Protein AF-A0A7K4EZQ2-F1 (afdb_monomer_lite)

Radius of gyration: 16.78 Å; chains: 1; bounding box: 48×31×26 Å

Secondary structure (DSSP, 8-state):
------TT-EEEEE-TTT--EEEEEETT----S---HHHHHHTTTS--TTHHHHHHHSS--

Structure (mmCIF, N/CA/C/O backbone):
data_AF-A0A7K4EZQ2-F1
#
_entry.id   AF-A0A7K4EZQ2-F1
#
loop_
_atom_site.group_PDB
_atom_site.id
_atom_site.type_symbol
_atom_site.label_atom_id
_atom_site.label_alt_id
_atom_site.label_comp_id
_atom_site.label_asym_id
_atom_site.label_entity_id
_atom_site.label_seq_id
_atom_site.pdbx_PDB_ins_code
_atom_site.Cartn_x
_atom_site.Cartn_y
_atom_site.Cartn_z
_atom_site.occupancy
_atom_site.B_iso_or_equiv
_atom_site.auth_seq_id
_atom_site.auth_comp_id
_atom_site.auth_asym_id
_atom_site.auth_atom_id
_atom_site.pdbx_PDB_model_num
ATOM 1 N N . MET A 1 1 ? 27.566 9.693 -6.550 1.00 41.31 1 MET A N 1
ATOM 2 C CA . MET A 1 1 ? 27.281 8.338 -7.064 1.00 41.31 1 MET A CA 1
ATOM 3 C C . MET A 1 1 ? 25.771 8.207 -7.126 1.00 41.31 1 MET A C 1
ATOM 5 O O . MET A 1 1 ? 25.158 8.042 -6.082 1.00 41.31 1 MET A O 1
ATOM 9 N N . ASN A 1 2 ? 25.175 8.392 -8.303 1.00 48.06 2 ASN A N 1
ATOM 10 C CA . ASN A 1 2 ? 23.753 8.117 -8.492 1.00 48.06 2 ASN A CA 1
ATOM 11 C C . ASN A 1 2 ? 23.654 6.641 -8.873 1.00 48.06 2 ASN A C 1
ATOM 13 O O . ASN A 1 2 ? 24.099 6.260 -9.950 1.00 48.06 2 ASN A O 1
ATOM 17 N N . LEU A 1 3 ? 23.176 5.814 -7.945 1.00 57.81 3 LEU A N 1
ATOM 18 C CA . LEU A 1 3 ? 22.767 4.450 -8.253 1.00 57.81 3 LEU A CA 1
ATOM 19 C C . LEU A 1 3 ? 21.460 4.570 -9.035 1.00 57.81 3 LEU A C 1
ATOM 21 O O . LEU A 1 3 ? 20.453 5.020 -8.488 1.00 57.81 3 LEU A O 1
ATOM 25 N N . GLU A 1 4 ? 21.509 4.269 -10.329 1.00 61.41 4 GLU A N 1
ATOM 26 C CA . GLU A 1 4 ? 20.311 4.164 -11.154 1.00 61.41 4 GLU A CA 1
ATOM 27 C C . GLU A 1 4 ? 19.435 3.051 -10.570 1.00 61.41 4 GLU A C 1
ATOM 29 O O . GLU A 1 4 ? 19.849 1.897 -10.486 1.00 61.41 4 GLU A O 1
ATOM 34 N N . MET A 1 5 ? 18.254 3.434 -10.086 1.00 66.88 5 MET A N 1
ATOM 35 C CA . MET A 1 5 ? 17.227 2.509 -9.612 1.00 66.88 5 MET A CA 1
ATOM 36 C C . MET A 1 5 ? 16.765 1.654 -10.802 1.00 66.88 5 MET A C 1
ATOM 38 O O . MET A 1 5 ? 16.143 2.171 -11.731 1.00 66.88 5 MET A O 1
ATOM 42 N N . ASN A 1 6 ? 17.097 0.363 -10.796 1.00 71.94 6 ASN A N 1
ATOM 43 C CA . ASN A 1 6 ? 16.762 -0.585 -11.856 1.00 71.94 6 ASN A CA 1
ATOM 44 C C . ASN A 1 6 ? 15.285 -0.986 -11.789 1.00 71.94 6 ASN A C 1
ATOM 46 O O . ASN A 1 6 ? 14.689 -1.023 -10.718 1.00 71.94 6 ASN A O 1
ATOM 50 N N . LEU A 1 7 ? 14.703 -1.382 -12.924 1.00 70.25 7 LEU A N 1
ATOM 51 C CA . LEU A 1 7 ? 13.312 -1.864 -12.999 1.00 70.25 7 LEU A CA 1
ATOM 52 C C . LEU A 1 7 ? 13.038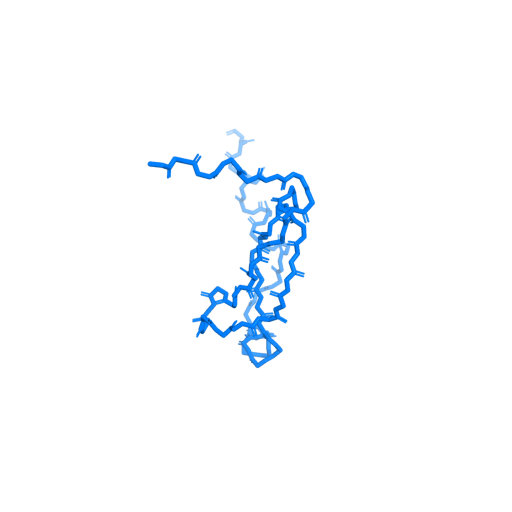 -3.097 -12.116 1.00 70.25 7 LEU A C 1
ATOM 54 O O . LEU A 1 7 ? 11.903 -3.316 -11.710 1.00 70.25 7 LEU A O 1
ATOM 58 N N . TYR A 1 8 ? 14.072 -3.881 -11.800 1.00 77.25 8 TYR A N 1
ATOM 59 C CA . TYR A 1 8 ? 13.984 -5.042 -10.906 1.00 77.25 8 TYR A CA 1
ATOM 60 C C . TYR A 1 8 ? 14.192 -4.697 -9.430 1.00 77.25 8 TYR A C 1
ATOM 62 O O . TYR A 1 8 ? 14.024 -5.561 -8.565 1.00 77.25 8 TYR A O 1
ATOM 70 N N . ASP A 1 9 ? 14.584 -3.459 -9.133 1.00 81.94 9 ASP A N 1
ATOM 71 C CA . ASP A 1 9 ? 14.765 -3.031 -7.760 1.00 81.94 9 ASP A CA 1
ATOM 72 C C . ASP A 1 9 ? 13.398 -2.917 -7.081 1.00 81.94 9 ASP A C 1
ATOM 74 O O . ASP A 1 9 ? 12.363 -2.622 -7.688 1.00 81.94 9 ASP A O 1
ATOM 78 N N . LYS A 1 10 ? 13.395 -3.153 -5.773 1.00 87.50 10 LYS A N 1
ATOM 79 C CA . LYS A 1 10 ? 12.206 -3.004 -4.941 1.00 87.50 10 LYS A CA 1
ATOM 80 C C . LYS A 1 10 ? 12.365 -1.798 -4.042 1.00 87.50 10 LYS A C 1
ATOM 82 O O . LYS A 1 10 ? 13.447 -1.519 -3.527 1.00 87.50 10 LYS A O 1
ATOM 87 N N . LYS A 1 11 ? 11.262 -1.098 -3.808 1.00 88.62 11 LYS A N 1
ATOM 88 C CA . LYS A 1 11 ? 11.183 -0.026 -2.819 1.00 88.62 11 LYS A CA 1
ATOM 89 C C . LYS A 1 11 ? 10.361 -0.463 -1.621 1.00 88.62 11 LYS A C 1
ATOM 91 O O . LYS A 1 11 ? 9.333 -1.130 -1.743 1.00 88.62 11 LYS A O 1
ATOM 96 N N . ILE A 1 12 ? 10.808 -0.027 -0.450 1.00 91.31 12 ILE A N 1
ATOM 97 C CA . ILE A 1 12 ? 10.109 -0.270 0.807 1.00 91.31 12 ILE A CA 1
ATOM 98 C C . ILE A 1 12 ? 8.882 0.636 0.871 1.00 91.31 12 ILE A C 1
ATOM 100 O O . ILE A 1 12 ? 8.983 1.861 0.775 1.00 91.31 12 ILE A O 1
ATOM 104 N N . VAL A 1 13 ? 7.721 0.034 1.101 1.00 91.19 13 VAL A N 1
ATOM 105 C CA . VAL A 1 13 ? 6.471 0.747 1.339 1.00 91.19 13 VAL A CA 1
ATOM 106 C C . VAL A 1 13 ? 6.254 0.910 2.833 1.00 91.19 13 VAL A C 1
ATOM 108 O O . VAL A 1 13 ? 6.240 -0.055 3.603 1.00 91.19 13 VAL A O 1
ATOM 111 N N . LYS A 1 14 ? 6.045 2.159 3.241 1.00 92.62 14 LYS A N 1
ATOM 112 C CA . LYS A 1 14 ? 5.746 2.537 4.619 1.00 92.62 14 LYS A CA 1
ATOM 113 C C . LYS A 1 14 ? 4.328 3.078 4.718 1.00 92.62 14 LYS A C 1
ATOM 115 O O . LYS A 1 14 ? 3.833 3.726 3.800 1.00 92.62 14 LYS A O 1
ATOM 120 N N . CYS A 1 15 ? 3.693 2.829 5.856 1.00 91.56 15 CYS A N 1
ATOM 121 C CA . CYS A 1 15 ? 2.407 3.413 6.199 1.00 91.56 15 CYS A CA 1
ATOM 122 C C . CYS A 1 15 ? 2.518 4.934 6.178 1.00 91.56 15 CYS A C 1
ATOM 124 O O . CYS A 1 15 ? 3.339 5.495 6.903 1.00 91.56 15 CYS A O 1
ATOM 126 N N . THR A 1 16 ? 1.653 5.607 5.425 1.00 88.50 16 THR A N 1
ATOM 127 C CA . THR A 1 16 ? 1.650 7.074 5.368 1.00 88.50 16 THR A CA 1
ATOM 128 C C . THR A 1 16 ? 1.333 7.706 6.728 1.00 88.50 16 THR A C 1
ATOM 130 O O . THR A 1 16 ? 1.788 8.807 7.005 1.00 88.50 16 THR A O 1
ATOM 133 N N . LYS A 1 17 ? 0.589 7.008 7.602 1.00 88.25 17 LYS A N 1
ATOM 134 C CA . LYS A 1 17 ? 0.174 7.533 8.914 1.00 88.25 17 LYS A CA 1
ATOM 135 C C . LYS A 1 17 ? 1.211 7.323 10.021 1.00 88.25 17 LYS A C 1
ATOM 137 O O . LYS A 1 17 ? 1.490 8.247 10.770 1.00 88.25 17 LYS A O 1
ATOM 142 N N . CYS A 1 18 ? 1.752 6.111 10.157 1.00 92.25 18 CYS A N 1
ATOM 143 C CA . CYS A 1 18 ? 2.635 5.757 11.280 1.00 92.25 18 CYS A CA 1
ATOM 144 C C . CYS A 1 18 ? 4.077 5.437 10.871 1.00 92.25 18 CYS A C 1
ATOM 146 O O . CYS A 1 18 ? 4.889 5.088 11.721 1.00 92.25 18 CYS A O 1
ATOM 148 N N . GLY A 1 19 ? 4.400 5.474 9.575 1.00 89.75 19 GLY A N 1
ATOM 149 C CA . GLY A 1 19 ? 5.739 5.174 9.066 1.00 89.75 19 GLY A CA 1
ATOM 150 C C . GLY A 1 19 ? 6.161 3.703 9.166 1.00 89.75 19 GLY A C 1
ATOM 151 O O . GLY A 1 19 ? 7.253 3.362 8.714 1.00 89.75 19 GLY A O 1
ATOM 152 N N . LYS A 1 20 ? 5.317 2.818 9.718 1.00 91.50 20 LYS A N 1
ATOM 153 C CA . LYS A 1 20 ? 5.605 1.381 9.829 1.00 91.50 20 LYS A CA 1
ATOM 154 C C . LYS A 1 20 ? 5.799 0.764 8.445 1.00 91.50 20 LYS A C 1
ATOM 156 O O . LYS A 1 20 ? 4.996 1.017 7.548 1.00 91.50 20 LYS A O 1
ATOM 161 N N . THR A 1 21 ? 6.822 -0.070 8.288 1.00 94.06 21 THR A N 1
ATOM 162 C CA . THR A 1 21 ? 7.027 -0.859 7.068 1.00 94.06 21 THR A CA 1
ATOM 163 C C . THR A 1 21 ? 5.870 -1.835 6.871 1.00 94.06 21 THR A C 1
ATOM 165 O O . THR A 1 21 ? 5.518 -2.575 7.790 1.00 94.06 21 THR A O 1
ATOM 168 N N . ILE A 1 22 ? 5.267 -1.804 5.684 1.00 90.81 22 ILE A N 1
ATOM 169 C CA . ILE A 1 22 ? 4.138 -2.663 5.296 1.00 90.81 22 ILE A CA 1
ATOM 170 C C . ILE A 1 22 ? 4.611 -3.776 4.363 1.00 90.81 22 ILE A C 1
ATOM 172 O O . ILE A 1 22 ? 4.092 -4.884 4.426 1.00 90.81 22 ILE A O 1
ATOM 176 N N . GLY A 1 23 ? 5.610 -3.494 3.528 1.00 90.00 23 GLY A N 1
ATOM 177 C CA . GLY A 1 23 ? 6.176 -4.469 2.609 1.00 90.00 23 GLY A CA 1
ATOM 178 C C . GLY A 1 23 ? 7.088 -3.815 1.584 1.00 90.00 23 GLY A C 1
ATOM 179 O O . GLY A 1 23 ? 7.556 -2.690 1.775 1.00 90.00 23 GLY A O 1
ATOM 180 N N . GLU A 1 24 ? 7.302 -4.523 0.485 1.00 92.50 24 GLU A N 1
ATOM 181 C CA . GLU A 1 24 ? 8.143 -4.108 -0.631 1.00 92.50 24 GLU A CA 1
ATOM 182 C C . GLU A 1 24 ? 7.350 -4.223 -1.929 1.00 92.50 24 GLU A C 1
ATOM 184 O O . GLU A 1 24 ? 6.568 -5.158 -2.103 1.00 92.50 24 GLU A O 1
ATOM 189 N N . VAL A 1 25 ? 7.544 -3.267 -2.831 1.00 89.19 25 VAL A N 1
ATOM 190 C CA . VAL A 1 25 ? 6.927 -3.266 -4.163 1.00 89.19 25 VAL A CA 1
ATOM 191 C C . VAL A 1 25 ? 7.976 -2.972 -5.218 1.00 89.19 25 VAL A C 1
ATOM 193 O O . VAL A 1 25 ? 9.014 -2.381 -4.917 1.00 89.19 25 VAL A O 1
ATOM 196 N N . GLU A 1 26 ? 7.684 -3.359 -6.451 1.00 87.88 26 GLU A N 1
ATOM 197 C CA . GLU A 1 26 ? 8.495 -3.003 -7.611 1.00 87.88 26 GLU A CA 1
ATOM 198 C C . GLU A 1 26 ? 8.575 -1.479 -7.771 1.00 87.88 26 GLU A C 1
ATOM 200 O O . GLU A 1 26 ? 7.711 -0.708 -7.327 1.00 87.88 26 GLU A O 1
ATOM 205 N N . ILE A 1 27 ? 9.687 -1.022 -8.334 1.00 83.38 27 ILE A N 1
ATOM 206 C CA . ILE A 1 27 ? 10.043 0.393 -8.334 1.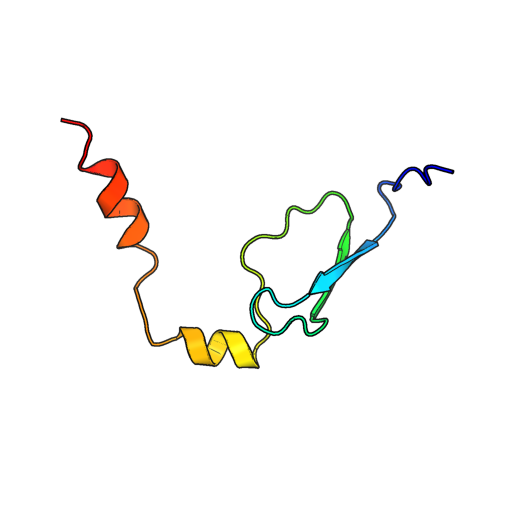00 83.38 27 ILE A CA 1
ATOM 207 C C . ILE A 1 27 ? 9.097 1.253 -9.172 1.00 83.38 27 ILE A C 1
ATOM 209 O O . ILE A 1 27 ? 8.830 2.408 -8.817 1.00 83.38 27 ILE A O 1
ATOM 213 N N . ASP A 1 28 ? 8.560 0.664 -10.234 1.00 83.06 28 ASP A N 1
ATOM 214 C CA . ASP A 1 28 ? 7.659 1.247 -11.223 1.00 83.06 28 ASP A CA 1
ATOM 215 C C . ASP A 1 28 ? 6.210 1.365 -10.716 1.00 83.06 28 ASP A C 1
ATOM 217 O O . ASP 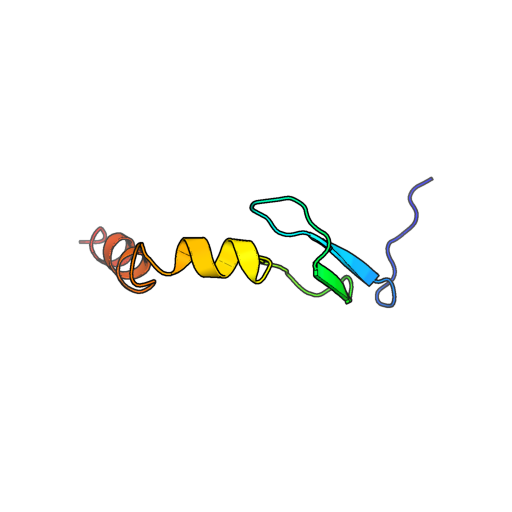A 1 28 ? 5.423 2.156 -11.239 1.00 83.06 28 ASP A O 1
ATOM 221 N N . VAL A 1 29 ? 5.861 0.679 -9.624 1.00 83.31 29 VAL A N 1
ATOM 222 C CA . VAL A 1 29 ? 4.526 0.741 -9.023 1.00 83.31 29 VAL A CA 1
ATOM 223 C C . VAL A 1 29 ? 4.301 2.081 -8.323 1.00 83.31 29 VAL A C 1
ATOM 225 O O . VAL A 1 29 ? 4.992 2.447 -7.367 1.00 83.31 29 VAL A O 1
ATOM 228 N N . LYS A 1 30 ? 3.269 2.826 -8.728 1.00 82.00 30 LYS A N 1
ATOM 229 C CA . LYS A 1 30 ? 2.844 4.041 -8.017 1.00 82.00 30 LYS A CA 1
ATOM 230 C C . LYS A 1 30 ? 2.049 3.678 -6.760 1.00 82.00 30 LYS A C 1
ATOM 232 O O . LYS A 1 30 ? 0.941 3.160 -6.840 1.00 82.00 30 LYS A O 1
ATOM 237 N N . VAL A 1 31 ? 2.594 4.011 -5.593 1.00 81.25 31 VAL A N 1
ATOM 238 C CA . VAL A 1 31 ? 1.966 3.752 -4.290 1.00 81.25 31 VAL A CA 1
ATOM 239 C C . VAL A 1 31 ? 1.253 5.014 -3.801 1.00 81.25 31 VAL A C 1
ATOM 241 O O . VAL A 1 31 ? 1.892 6.051 -3.635 1.00 81.25 31 VAL A O 1
ATOM 244 N 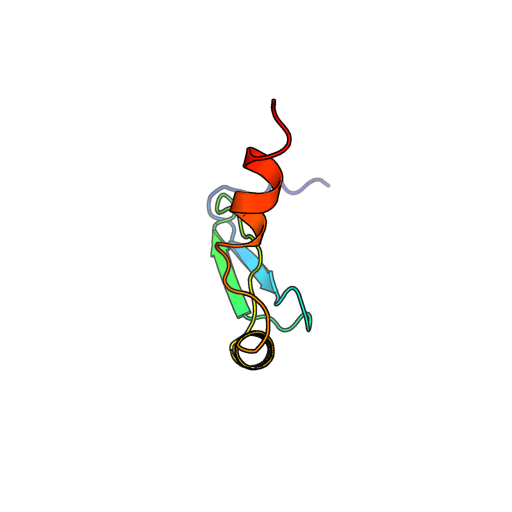N . VAL A 1 32 ? -0.060 4.943 -3.563 1.00 81.69 32 VAL A N 1
ATOM 245 C CA . VAL A 1 32 ? -0.880 6.081 -3.103 1.00 81.69 32 VAL A CA 1
ATOM 246 C C . VAL A 1 32 ? -1.684 5.673 -1.869 1.00 81.69 32 VAL A C 1
ATOM 248 O O . VAL A 1 32 ? -2.292 4.608 -1.860 1.00 81.69 32 VAL A O 1
ATOM 251 N N . CYS A 1 33 ? -1.691 6.520 -0.834 1.00 80.19 33 CYS A N 1
ATOM 252 C CA . CYS A 1 33 ? -2.506 6.361 0.381 1.00 80.19 33 CYS A CA 1
ATOM 253 C C . CYS A 1 33 ? -2.403 4.984 1.068 1.00 80.19 33 CYS A C 1
ATOM 255 O O . CYS A 1 33 ? -3.393 4.462 1.581 1.00 80.19 33 CYS A O 1
ATOM 257 N N . VAL A 1 34 ? -1.209 4.385 1.102 1.00 85.06 34 VAL A N 1
ATOM 258 C CA . VAL A 1 34 ? -1.025 3.072 1.729 1.00 85.06 34 VAL A CA 1
ATOM 259 C C . VAL A 1 34 ? -0.968 3.184 3.252 1.00 85.06 34 VAL A C 1
ATOM 261 O O . VAL A 1 34 ? -0.194 3.949 3.831 1.00 85.06 34 VAL A O 1
ATOM 264 N N . MET A 1 35 ? -1.793 2.376 3.916 1.00 88.94 35 MET A N 1
ATOM 265 C CA . MET A 1 35 ? -1.913 2.322 5.370 1.00 88.94 35 MET A CA 1
ATOM 266 C C . MET A 1 35 ? -1.766 0.888 5.865 1.00 88.94 35 MET A C 1
ATOM 268 O O . MET A 1 35 ? -2.231 -0.046 5.217 1.00 88.94 35 MET A O 1
ATOM 272 N N . CYS A 1 36 ? -1.136 0.717 7.028 1.00 89.31 36 CYS A N 1
ATOM 273 C CA . CYS A 1 36 ? -1.092 -0.577 7.700 1.00 89.31 36 CYS A CA 1
ATOM 274 C C . CYS A 1 36 ? -2.464 -0.909 8.295 1.00 89.31 36 CYS A C 1
ATOM 276 O O . CYS A 1 36 ? -3.268 -0.006 8.538 1.00 89.31 36 CYS A O 1
ATOM 278 N N . ASP A 1 37 ? -2.711 -2.184 8.592 1.00 84.12 37 ASP A N 1
ATOM 279 C CA . ASP A 1 37 ? -4.016 -2.639 9.084 1.00 84.12 37 ASP A CA 1
ATOM 280 C C . ASP A 1 37 ? -4.478 -1.892 10.337 1.00 84.12 37 ASP A C 1
ATOM 282 O O . ASP A 1 37 ? -5.641 -1.507 10.429 1.00 84.12 37 ASP A O 1
ATOM 286 N N . ASN A 1 38 ? -3.555 -1.569 11.245 1.00 85.06 38 ASN A N 1
ATOM 287 C CA . ASN A 1 38 ? -3.870 -0.795 12.443 1.00 85.06 38 ASN A CA 1
ATOM 288 C C . ASN A 1 38 ? -4.386 0.619 12.110 1.00 85.06 38 ASN A C 1
ATOM 290 O O . ASN A 1 38 ? -5.438 1.037 12.582 1.00 85.06 38 ASN A O 1
ATOM 294 N N . CYS A 1 39 ? -3.685 1.348 11.236 1.00 84.75 39 CYS A N 1
ATOM 295 C CA . CYS A 1 39 ? -4.083 2.699 10.825 1.00 84.75 39 CYS A CA 1
ATOM 296 C C . CYS A 1 39 ? -5.298 2.708 9.886 1.00 84.75 39 CYS A C 1
ATOM 298 O O . CYS A 1 39 ? -6.028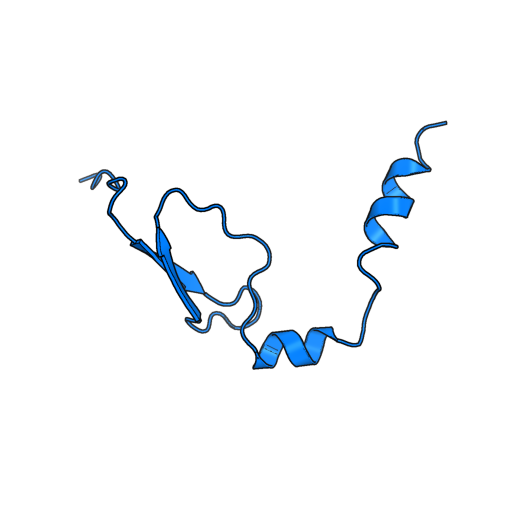 3.697 9.834 1.00 84.75 39 CYS A O 1
ATOM 300 N N . LYS A 1 40 ? -5.521 1.616 9.147 1.00 80.00 40 LYS A N 1
ATOM 301 C CA . LYS A 1 40 ? -6.703 1.420 8.303 1.00 80.00 40 LYS A CA 1
ATOM 302 C C . LYS A 1 40 ? -7.968 1.281 9.149 1.00 80.00 40 LYS A C 1
ATOM 304 O O . LYS A 1 40 ? -9.002 1.818 8.767 1.00 80.00 40 LYS A O 1
ATOM 309 N N . ILE A 1 41 ? -7.891 0.598 10.294 1.00 70.31 41 ILE A N 1
ATOM 310 C CA . ILE A 1 41 ? -9.019 0.451 11.228 1.00 70.31 41 ILE A CA 1
ATOM 311 C C . ILE A 1 41 ? -9.433 1.816 11.794 1.00 70.31 41 ILE A C 1
ATOM 313 O O . ILE A 1 41 ? -10.622 2.121 11.821 1.00 70.31 41 ILE A O 1
ATOM 317 N N . GLU A 1 42 ? -8.471 2.675 12.137 1.00 59.16 42 GLU A N 1
ATOM 318 C CA . GLU A 1 42 ? -8.741 4.037 12.628 1.00 59.16 42 GLU A CA 1
ATOM 319 C C . GLU A 1 42 ? -9.406 4.948 11.579 1.00 59.16 42 GLU A C 1
ATOM 321 O O . GLU A 1 42 ? -10.070 5.915 11.942 1.00 59.16 42 GLU A O 1
ATOM 326 N N . ASN A 1 43 ? -9.255 4.649 10.284 1.00 55.25 43 ASN A N 1
ATOM 327 C CA . ASN A 1 43 ? -9.877 5.407 9.192 1.00 55.25 43 ASN A CA 1
ATOM 328 C C . ASN A 1 43 ? -11.279 4.914 8.804 1.00 55.25 43 ASN A C 1
ATOM 330 O O . ASN A 1 43 ? -11.941 5.553 7.994 1.00 55.25 43 ASN A O 1
ATOM 334 N N . LYS A 1 44 ? -11.784 3.813 9.379 1.00 55.09 44 LYS A N 1
ATOM 335 C CA . LYS A 1 44 ? -13.127 3.300 9.046 1.00 55.09 44 LYS A CA 1
ATOM 336 C C . LYS A 1 44 ? -14.285 4.163 9.565 1.00 55.09 44 LYS A C 1
ATOM 338 O O . LYS A 1 44 ? -15.433 3.812 9.319 1.00 55.09 44 LYS A O 1
ATOM 343 N N . GLN A 1 45 ? -14.016 5.260 10.276 1.00 52.62 45 GLN A N 1
ATOM 344 C CA . GLN A 1 45 ? -15.066 6.087 10.877 1.00 52.62 45 GLN A CA 1
ATOM 345 C C . GLN A 1 45 ? -15.232 7.492 10.301 1.00 52.62 45 GLN A C 1
ATOM 347 O O . GLN A 1 45 ? -16.093 8.211 10.802 1.00 52.62 45 GLN A O 1
ATOM 352 N N . LYS A 1 46 ? -14.507 7.903 9.254 1.00 53.47 46 LYS A N 1
ATOM 353 C CA . LYS A 1 46 ? -14.802 9.184 8.599 1.00 53.47 46 LYS A CA 1
ATOM 354 C C . LYS A 1 46 ? -14.691 9.093 7.083 1.00 53.47 46 LYS A C 1
ATOM 356 O O . LYS A 1 46 ? -13.623 8.854 6.536 1.00 53.47 46 LYS A O 1
ATOM 361 N N . ASP A 1 47 ? -15.849 9.334 6.484 1.00 47.56 47 ASP A N 1
ATOM 362 C CA . ASP A 1 47 ? -16.085 9.789 5.124 1.00 47.56 47 ASP A CA 1
ATOM 363 C C . ASP A 1 47 ? -16.049 8.722 4.028 1.00 47.56 47 ASP A C 1
ATOM 365 O O . ASP A 1 47 ? -15.027 8.142 3.657 1.00 47.56 47 ASP A O 1
ATOM 369 N N . SER A 1 48 ? -17.244 8.490 3.481 1.00 50.00 48 SER A N 1
ATOM 370 C CA . SER A 1 48 ? -17.432 7.771 2.235 1.00 50.00 48 SER A CA 1
ATOM 371 C C . SER A 1 48 ? -16.563 8.448 1.168 1.00 50.00 48 SER A C 1
ATOM 373 O O . SER A 1 48 ? -16.646 9.652 0.921 1.00 50.00 48 SER A O 1
ATOM 375 N N . SER A 1 49 ? -15.692 7.668 0.531 1.00 54.88 49 SER A N 1
ATOM 376 C CA . SER A 1 49 ? -14.775 8.139 -0.515 1.00 54.88 49 SER A CA 1
ATOM 377 C C . SER A 1 49 ? -15.490 8.773 -1.726 1.00 54.88 49 SER A C 1
ATOM 379 O O . SER A 1 49 ? -14.822 9.326 -2.599 1.00 54.88 49 SER A O 1
ATOM 381 N N . TYR A 1 50 ? -16.822 8.702 -1.798 1.00 53.34 50 TYR A N 1
ATOM 382 C CA . TYR A 1 50 ? -17.630 9.314 -2.851 1.00 53.34 50 TYR A CA 1
ATOM 383 C C . TYR A 1 50 ? -17.900 10.808 -2.619 1.00 53.34 50 TYR A C 1
ATOM 385 O O . TYR A 1 50 ? -18.040 11.558 -3.586 1.00 53.34 50 TYR A O 1
ATOM 393 N N . ASP A 1 51 ? -17.893 11.281 -1.370 1.00 54.12 51 ASP A N 1
ATOM 394 C CA . ASP A 1 51 ? -18.247 12.673 -1.062 1.00 54.12 51 ASP A CA 1
ATOM 395 C C . ASP A 1 51 ? -17.152 13.675 -1.472 1.00 54.12 51 ASP A C 1
ATOM 397 O O . ASP A 1 51 ? -17.440 14.826 -1.810 1.00 54.12 51 ASP A O 1
ATOM 401 N N . PHE A 1 52 ? -15.890 13.232 -1.521 1.00 54.38 52 PHE A N 1
ATOM 402 C CA . PHE A 1 52 ? -14.762 14.060 -1.963 1.00 54.38 52 PHE A CA 1
ATOM 403 C C . PHE A 1 52 ? -14.704 14.259 -3.483 1.00 54.38 52 PHE A C 1
ATOM 405 O O . PHE A 1 52 ? -14.265 15.316 -3.938 1.00 54.38 52 PHE A O 1
ATOM 412 N N . LEU A 1 53 ? -15.149 13.274 -4.271 1.00 56.06 53 LEU A N 1
ATOM 413 C CA . LEU A 1 53 ? -15.180 13.382 -5.734 1.00 56.06 53 LEU A CA 1
ATOM 414 C C . LEU A 1 53 ? -16.346 14.268 -6.193 1.00 56.06 53 LEU A C 1
ATOM 416 O O . LEU A 1 53 ? -16.151 15.145 -7.034 1.00 56.06 53 LEU A O 1
ATOM 420 N N . ASN A 1 54 ? -17.521 14.127 -5.568 1.00 52.81 54 ASN A N 1
ATOM 421 C CA . ASN A 1 54 ? -18.710 14.909 -5.918 1.00 52.81 54 ASN A CA 1
ATOM 422 C C . ASN A 1 54 ? -18.544 16.418 -5.670 1.00 52.81 54 ASN A C 1
ATOM 424 O O . ASN A 1 54 ? -19.028 17.219 -6.463 1.00 52.81 54 ASN A O 1
ATOM 428 N N . LYS A 1 55 ? -17.812 16.838 -4.628 1.00 53.03 55 LYS A N 1
ATOM 429 C CA . LYS A 1 55 ? -17.617 18.272 -4.340 1.00 53.03 55 LYS A CA 1
ATOM 430 C C . LYS A 1 55 ? -16.804 19.026 -5.398 1.00 53.03 55 LYS A C 1
ATOM 432 O O . LYS A 1 55 ? -17.025 20.216 -5.567 1.00 53.03 55 LYS A O 1
ATOM 437 N N . ARG A 1 56 ? -15.893 18.366 -6.126 1.00 53.41 56 ARG A N 1
ATOM 438 C CA . ARG A 1 56 ? -15.059 19.031 -7.152 1.00 53.41 56 ARG A CA 1
ATOM 439 C C . ARG A 1 56 ? -15.661 19.003 -8.557 1.00 53.41 56 ARG A C 1
ATOM 441 O O . ARG A 1 56 ? -15.167 19.721 -9.413 1.00 53.41 56 ARG A O 1
ATOM 448 N N . MET A 1 57 ? -16.701 18.199 -8.793 1.00 50.69 57 MET A N 1
ATOM 449 C CA . MET A 1 57 ? -17.405 18.146 -10.085 1.00 50.69 57 MET A CA 1
ATOM 450 C C . MET A 1 57 ? -18.621 19.086 -10.150 1.00 50.69 57 MET A C 1
ATOM 452 O O . MET A 1 57 ? -19.154 19.295 -11.232 1.00 50.69 57 MET A O 1
ATOM 456 N N . ILE A 1 58 ? -19.057 19.655 -9.017 1.00 57.22 58 ILE A N 1
ATOM 457 C CA . ILE A 1 58 ? -20.219 20.564 -8.951 1.00 57.22 58 ILE A CA 1
ATOM 458 C C . ILE A 1 58 ? -19.802 22.044 -9.071 1.00 57.22 58 ILE A C 1
ATOM 460 O O . ILE A 1 58 ? -20.600 22.867 -9.503 1.00 57.22 58 ILE A O 1
ATOM 464 N N . GLU A 1 59 ? -18.542 22.397 -8.797 1.00 51.19 59 GLU A N 1
ATOM 465 C CA . GLU A 1 59 ? -18.018 23.764 -8.996 1.00 51.19 59 GLU A CA 1
ATOM 466 C C . GLU A 1 59 ? -17.503 24.001 -10.430 1.00 51.19 59 GLU A C 1
ATOM 468 O O . GLU A 1 59 ? -16.456 24.604 -10.658 1.00 51.19 59 GLU A O 1
ATOM 473 N N . THR A 1 60 ? -18.219 23.494 -11.431 1.00 48.38 60 THR A N 1
ATOM 474 C CA . THR A 1 60 ? -18.048 23.924 -12.826 1.00 48.38 60 THR A CA 1
ATOM 475 C C . THR A 1 60 ? -19.428 24.110 -13.445 1.00 48.38 60 THR A C 1
ATOM 477 O O . THR A 1 60 ? -19.906 23.281 -14.215 1.00 48.38 60 THR A O 1
ATOM 480 N N . MET A 1 61 ? -20.087 25.196 -13.043 1.00 41.03 61 MET A N 1
ATOM 481 C CA . MET A 1 61 ? -21.145 25.845 -13.816 1.00 41.03 61 MET A CA 1
ATOM 482 C C . MET A 1 61 ? -20.688 27.256 -14.158 1.00 41.03 61 MET A C 1
ATOM 484 O O . MET A 1 61 ? -20.127 27.910 -13.250 1.00 41.03 61 MET A O 1
#

pLDDT: mean 72.3, std 16.99, range [41.03, 94.06]

Foldseek 3Di:
DDDPQ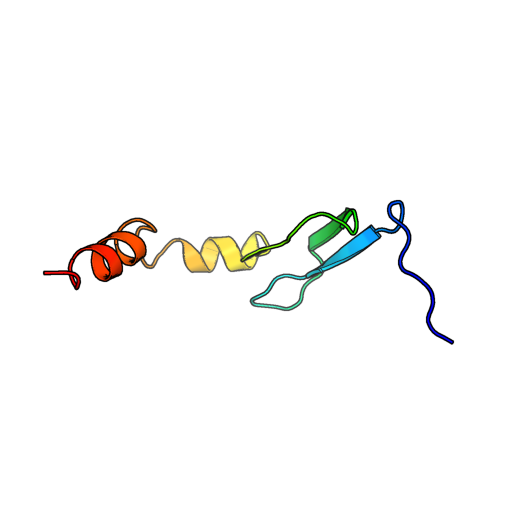DQADWDFDAAPPPRHTPGIDGPPDDDDNDHDPVVVVVPPPDDDPVVVVVVVVVPPD

Sequence (61 aa):
MNLEMNLYDKKIVKCTKCGKTIGEVEIDVKVVCVMCDNCKIENKQKDSSYDFLNKRMIETM